Protein AF-A0A366MMZ4-F1 (afdb_monomer_lite)

Structure (mmCIF, N/CA/C/O backbone):
data_AF-A0A366MMZ4-F1
#
_entry.id   AF-A0A366MMZ4-F1
#
loop_
_atom_site.group_PDB
_atom_site.id
_atom_site.type_symbol
_atom_site.label_atom_id
_atom_site.label_alt_id
_atom_site.label_comp_id
_atom_site.label_asym_id
_atom_site.label_entity_id
_atom_site.label_seq_id
_atom_site.pdbx_PDB_ins_code
_atom_site.Cartn_x
_atom_site.Cartn_y
_atom_site.Cartn_z
_atom_site.occupancy
_atom_site.B_iso_or_equiv
_atom_site.auth_seq_id
_atom_site.auth_comp_id
_atom_site.auth_asym_id
_atom_site.auth_atom_id
_atom_site.pdbx_PDB_model_num
ATOM 1 N N . MET A 1 1 ? -6.360 3.685 -35.867 1.00 54.59 1 MET A N 1
ATOM 2 C CA . MET A 1 1 ? -5.297 3.453 -3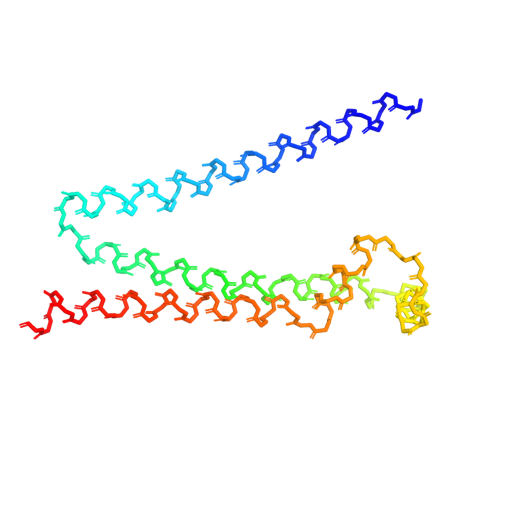4.854 1.00 54.59 1 MET A CA 1
ATOM 3 C C . MET A 1 1 ? -5.345 4.408 -33.645 1.00 54.59 1 MET A C 1
ATOM 5 O O . MET A 1 1 ? -5.077 3.954 -32.542 1.00 54.59 1 MET A O 1
ATOM 9 N N . ARG A 1 2 ? -5.733 5.694 -33.783 1.00 53.62 2 ARG A N 1
ATOM 10 C CA . ARG A 1 2 ? -5.957 6.601 -32.626 1.00 53.62 2 ARG A CA 1
ATOM 11 C C . ARG A 1 2 ? -7.210 6.261 -31.797 1.00 53.62 2 ARG A C 1
ATOM 13 O O . ARG A 1 2 ? -7.135 6.280 -30.578 1.00 53.62 2 ARG A O 1
ATOM 20 N N . PHE A 1 3 ? -8.314 5.875 -32.444 1.00 56.09 3 PHE A N 1
ATOM 21 C CA . PHE A 1 3 ? -9.580 5.514 -31.782 1.00 56.09 3 PHE A CA 1
ATOM 22 C C . PHE A 1 3 ? -9.422 4.389 -30.742 1.00 56.09 3 PHE A C 1
ATOM 24 O O . PHE A 1 3 ? -9.794 4.564 -29.590 1.00 56.09 3 PHE A O 1
ATOM 31 N N . PHE A 1 4 ? -8.751 3.289 -31.104 1.00 61.78 4 PHE A N 1
ATOM 32 C CA . PHE A 1 4 ? -8.464 2.183 -30.179 1.00 61.78 4 PHE A CA 1
ATOM 33 C C . PHE A 1 4 ? -7.603 2.593 -28.971 1.00 61.78 4 PHE A C 1
ATOM 35 O O . PHE A 1 4 ? -7.806 2.063 -27.882 1.00 61.78 4 PHE A O 1
ATOM 42 N N . LYS A 1 5 ? -6.691 3.569 -29.119 1.00 61.72 5 LYS A N 1
ATOM 43 C CA . LYS A 1 5 ? -5.958 4.134 -27.973 1.00 61.72 5 LYS A CA 1
ATOM 44 C C . LYS A 1 5 ? -6.895 4.879 -27.017 1.00 61.72 5 LYS A C 1
ATOM 46 O O . LYS A 1 5 ? -6.819 4.645 -25.819 1.00 61.72 5 LYS A O 1
ATOM 51 N N . TYR A 1 6 ? -7.795 5.725 -27.528 1.00 69.31 6 TYR A N 1
ATOM 52 C CA . TYR A 1 6 ? -8.769 6.448 -26.695 1.00 69.31 6 TYR A CA 1
ATOM 53 C C . TYR A 1 6 ? -9.749 5.512 -25.985 1.00 69.31 6 TYR A C 1
ATOM 55 O O . TYR A 1 6 ? -10.008 5.696 -24.800 1.00 69.31 6 TYR A O 1
ATOM 63 N N . VAL A 1 7 ? -10.221 4.470 -26.674 1.00 74.25 7 VAL A N 1
ATOM 64 C CA . VAL A 1 7 ? -11.061 3.424 -26.075 1.00 74.25 7 VAL A CA 1
ATOM 65 C C . VAL A 1 7 ? -10.302 2.693 -24.962 1.00 74.25 7 VAL A C 1
ATOM 67 O O . VAL A 1 7 ? -10.836 2.524 -23.871 1.00 74.25 7 VAL A O 1
ATOM 70 N N . GLY A 1 8 ? -9.029 2.342 -25.176 1.00 73.50 8 GLY A N 1
ATOM 71 C CA . GLY A 1 8 ? -8.188 1.732 -24.142 1.00 73.50 8 GLY A CA 1
ATOM 72 C C . GLY A 1 8 ? -7.994 2.618 -22.904 1.00 73.50 8 GLY A C 1
ATOM 73 O O . GLY A 1 8 ? -8.104 2.130 -21.780 1.00 73.50 8 GLY A O 1
ATOM 74 N N . TYR A 1 9 ? -7.766 3.924 -23.086 1.00 78.69 9 TYR A N 1
ATOM 75 C CA . TYR A 1 9 ? -7.680 4.872 -21.967 1.00 78.69 9 TYR A CA 1
ATOM 76 C C . TYR A 1 9 ? -9.012 5.019 -21.221 1.00 78.69 9 TYR A C 1
ATOM 78 O O . TYR A 1 9 ? -9.006 5.097 -19.994 1.00 78.69 9 TYR A O 1
ATOM 86 N N . LEU A 1 10 ? -10.141 5.004 -21.937 1.00 82.25 10 LEU A N 1
ATOM 87 C CA . LEU A 1 10 ? -11.478 5.027 -21.342 1.00 82.25 10 LEU A CA 1
ATOM 88 C C . LEU A 1 10 ? -11.717 3.789 -20.462 1.00 82.25 10 LEU A C 1
ATOM 90 O O . LEU A 1 10 ? -12.160 3.924 -19.326 1.00 82.25 10 LEU A O 1
ATOM 94 N N . PHE A 1 11 ? -11.368 2.593 -20.944 1.00 83.06 11 PHE A N 1
ATOM 95 C CA . PHE A 1 11 ? -11.485 1.360 -20.157 1.00 83.06 11 PHE A CA 1
ATOM 96 C C . PHE A 1 11 ? -10.602 1.381 -18.907 1.00 83.06 11 PHE A C 1
ATOM 98 O O . PHE A 1 11 ? -11.073 1.045 -17.823 1.00 83.06 11 PHE A O 1
ATOM 105 N N . LEU A 1 12 ? -9.348 1.826 -19.028 1.00 78.50 12 LEU A N 1
ATOM 106 C CA . LEU A 1 12 ? -8.453 2.008 -17.880 1.00 78.50 12 LEU A CA 1
ATOM 107 C C . LEU A 1 12 ? -9.043 2.973 -16.848 1.00 78.50 12 LEU A C 1
ATOM 109 O O . LEU A 1 12 ? -9.016 2.690 -15.652 1.00 78.50 12 LEU A O 1
ATOM 113 N N . PHE A 1 13 ? -9.608 4.087 -17.309 1.00 82.94 13 PHE A N 1
ATOM 114 C CA . PHE A 1 13 ? -10.258 5.070 -16.449 1.00 82.94 13 PHE A CA 1
ATOM 115 C C . PHE A 1 13 ? -11.465 4.480 -15.708 1.00 82.94 13 PHE A C 1
ATOM 117 O O . PHE A 1 13 ? -11.572 4.641 -14.494 1.00 82.94 13 PHE A O 1
ATOM 124 N N . ILE A 1 14 ? -12.323 3.729 -16.407 1.00 89.56 14 ILE A N 1
ATOM 125 C CA . ILE A 1 14 ? -13.471 3.032 -15.807 1.00 89.56 14 ILE A CA 1
ATOM 126 C C . ILE A 1 14 ? -13.004 2.030 -14.747 1.00 89.56 14 ILE A C 1
ATOM 128 O O . ILE A 1 14 ? -13.559 2.000 -13.649 1.00 89.56 14 ILE A O 1
ATOM 132 N N . ILE A 1 15 ? -11.965 1.242 -15.035 1.00 87.44 15 ILE A N 1
ATOM 133 C CA . ILE A 1 15 ? -11.402 0.272 -14.085 1.00 87.44 15 ILE A CA 1
ATOM 134 C C . ILE A 1 15 ? -10.900 0.986 -12.826 1.00 87.44 15 ILE A C 1
ATOM 136 O O . ILE A 1 15 ? -11.236 0.572 -11.718 1.00 87.44 15 ILE A O 1
ATOM 140 N N . ILE A 1 16 ? -10.142 2.075 -12.981 1.00 85.06 16 ILE A N 1
ATOM 141 C CA . ILE A 1 16 ? -9.619 2.855 -11.851 1.00 85.06 16 ILE A CA 1
ATOM 142 C C . ILE A 1 16 ? -10.763 3.410 -10.996 1.00 85.06 16 ILE A C 1
ATOM 144 O O . ILE A 1 16 ? -10.743 3.243 -9.778 1.00 85.06 16 ILE A O 1
ATOM 148 N N . ILE A 1 17 ? -11.777 4.025 -11.614 1.00 89.94 17 ILE A N 1
ATOM 149 C CA . ILE A 1 17 ? -12.944 4.551 -10.890 1.00 89.94 17 ILE A CA 1
ATOM 150 C C . ILE A 1 17 ? -13.682 3.438 -10.155 1.00 89.94 17 ILE A C 1
ATOM 152 O O . ILE A 1 17 ? -14.049 3.616 -8.998 1.00 89.94 17 ILE A O 1
ATOM 156 N N . THR A 1 18 ? -13.876 2.292 -10.801 1.00 89.75 18 THR A N 1
ATOM 157 C CA . THR A 1 18 ? -14.580 1.154 -10.203 1.00 89.75 18 THR A CA 1
ATOM 158 C C . THR A 1 18 ? -13.842 0.662 -8.959 1.00 89.75 18 THR A C 1
ATOM 160 O O . THR A 1 18 ? -14.456 0.494 -7.909 1.00 89.75 18 THR A O 1
ATOM 163 N N . TRP A 1 19 ? -12.516 0.515 -9.033 1.00 86.31 19 TRP A N 1
ATOM 164 C CA . TRP A 1 19 ? -11.695 0.141 -7.880 1.00 86.31 19 TRP A CA 1
ATOM 165 C C . TRP A 1 19 ? -11.745 1.174 -6.752 1.00 86.31 19 TRP A C 1
ATOM 167 O O . TRP A 1 19 ? -11.881 0.795 -5.588 1.00 86.31 19 TRP A O 1
ATOM 177 N N . LEU A 1 20 ? -11.684 2.469 -7.076 1.00 86.44 20 LEU A N 1
ATOM 178 C CA . LEU A 1 20 ? -11.817 3.542 -6.084 1.00 86.44 20 LEU A CA 1
ATOM 179 C C . LEU A 1 20 ? -13.193 3.528 -5.409 1.00 86.44 20 LEU A C 1
ATOM 181 O O . LEU A 1 20 ? -13.288 3.713 -4.196 1.00 86.44 20 LEU A O 1
ATOM 185 N N . TRP A 1 21 ? -14.253 3.278 -6.176 1.00 89.12 21 TRP A N 1
ATOM 186 C CA . TRP A 1 21 ? -15.618 3.208 -5.667 1.00 89.12 21 TRP A CA 1
ATOM 187 C C . TRP A 1 21 ? -15.822 2.000 -4.745 1.00 89.12 21 TRP A C 1
ATOM 189 O O . TRP A 1 21 ? -16.349 2.151 -3.643 1.00 89.12 21 TRP A O 1
ATOM 199 N N . ILE A 1 22 ? -15.310 0.825 -5.134 1.00 88.31 22 ILE A N 1
ATOM 200 C CA . ILE A 1 22 ? -15.299 -0.378 -4.286 1.00 88.31 22 ILE A CA 1
ATOM 201 C C . ILE A 1 22 ? -14.545 -0.102 -2.983 1.00 88.31 22 ILE A C 1
ATOM 203 O O . ILE A 1 22 ? -15.039 -0.438 -1.908 1.00 88.31 22 ILE A O 1
ATOM 207 N N . PHE A 1 23 ? -13.378 0.543 -3.050 1.00 85.25 23 PHE A N 1
ATOM 208 C CA . PHE A 1 23 ? -12.595 0.877 -1.861 1.00 85.25 23 PHE A CA 1
ATOM 209 C C . PHE A 1 23 ? -13.357 1.812 -0.905 1.00 85.25 23 PHE A C 1
ATOM 211 O O . PHE A 1 23 ? -13.418 1.555 0.299 1.00 85.25 23 PHE A O 1
ATOM 218 N N . LEU A 1 24 ? -13.998 2.858 -1.439 1.00 87.31 24 LEU A N 1
ATOM 219 C CA . LEU A 1 24 ? -14.834 3.786 -0.670 1.00 87.31 24 LEU A CA 1
ATOM 220 C C . LEU A 1 24 ? -15.995 3.076 0.039 1.00 87.31 24 LEU A C 1
ATOM 222 O O . LEU A 1 24 ? -16.265 3.335 1.214 1.00 87.31 24 LEU A O 1
ATOM 226 N N . ILE A 1 25 ? -16.681 2.169 -0.649 1.00 89.81 25 ILE A N 1
ATOM 227 C CA . ILE A 1 25 ? -17.816 1.442 -0.070 1.00 89.81 25 ILE A CA 1
ATOM 228 C C . ILE A 1 25 ? -17.355 0.392 0.938 1.00 89.81 25 ILE A C 1
ATOM 230 O O . ILE A 1 25 ? -18.014 0.207 1.953 1.00 89.81 25 ILE A O 1
ATOM 234 N N . THR A 1 26 ? -16.225 -0.270 0.697 1.00 85.94 26 THR A N 1
ATOM 235 C CA . THR A 1 26 ? -15.771 -1.395 1.530 1.00 85.94 26 THR A CA 1
ATOM 236 C C . THR A 1 26 ? -15.076 -0.936 2.809 1.00 85.94 26 THR A C 1
ATOM 238 O O . THR A 1 26 ? -15.200 -1.594 3.835 1.00 85.94 26 THR A O 1
ATOM 241 N N . PHE A 1 27 ? -14.357 0.191 2.780 1.00 85.31 27 PHE A N 1
ATOM 242 C CA . PHE A 1 27 ? -13.563 0.643 3.930 1.00 85.31 27 PHE A CA 1
ATOM 243 C C . PHE A 1 27 ? -14.031 1.981 4.493 1.00 85.31 27 PHE A C 1
ATOM 245 O O . PHE A 1 27 ? -14.236 2.094 5.698 1.00 85.31 27 PHE A O 1
ATOM 252 N N . PHE A 1 28 ? -14.256 2.991 3.650 1.00 87.31 28 PHE A N 1
ATOM 253 C CA . PHE A 1 28 ? -14.581 4.333 4.143 1.00 87.31 28 PHE A CA 1
ATOM 254 C C . PHE A 1 28 ? -16.005 4.422 4.707 1.00 87.31 28 PHE A C 1
ATOM 256 O O . PHE A 1 28 ? -16.219 4.965 5.790 1.00 87.31 28 PHE A O 1
ATOM 263 N N . THR A 1 29 ? -16.984 3.848 4.003 1.00 90.81 29 THR A N 1
ATOM 264 C CA . THR A 1 29 ? -18.389 3.876 4.439 1.00 90.81 29 THR A CA 1
ATOM 265 C C . THR A 1 29 ? -18.585 3.153 5.782 1.00 90.81 29 THR A C 1
ATOM 267 O O . THR A 1 29 ? -19.173 3.758 6.682 1.00 90.81 29 THR A O 1
ATOM 270 N N . PRO A 1 30 ? -18.048 1.932 5.998 1.00 91.44 30 PRO A N 1
ATOM 271 C CA . PRO A 1 30 ? -18.147 1.254 7.286 1.00 91.44 30 PRO A CA 1
ATOM 272 C C . PRO A 1 30 ? -17.449 2.009 8.414 1.00 91.44 30 PRO A C 1
ATOM 274 O O . PRO A 1 30 ? -18.042 2.137 9.478 1.00 91.44 30 PRO A O 1
ATOM 277 N N . MET A 1 31 ? -16.266 2.600 8.182 1.00 90.69 31 MET A N 1
ATOM 278 C CA . MET A 1 31 ? -15.598 3.431 9.197 1.00 90.69 31 MET A CA 1
ATOM 279 C C . MET A 1 31 ? -16.509 4.555 9.700 1.00 90.69 31 MET A C 1
ATOM 281 O O . MET A 1 31 ? -16.688 4.714 10.905 1.00 90.69 31 MET A O 1
ATOM 285 N N . VAL A 1 32 ? -17.136 5.307 8.788 1.00 91.38 32 VAL A N 1
ATOM 286 C CA . VAL A 1 32 ? -18.054 6.399 9.154 1.00 91.38 32 VAL A CA 1
ATOM 287 C C . VAL A 1 32 ? -19.273 5.873 9.914 1.00 91.38 32 VAL A C 1
ATOM 289 O O . VAL A 1 32 ? -19.718 6.500 10.876 1.00 91.38 32 VAL A O 1
ATOM 292 N N . VAL A 1 33 ? -19.822 4.730 9.500 1.00 94.00 33 VAL A N 1
ATOM 293 C CA . VAL A 1 33 ? -20.966 4.106 10.177 1.00 94.00 33 VAL A CA 1
ATOM 294 C C . VAL A 1 33 ? -20.594 3.661 11.591 1.00 94.00 33 VAL A C 1
ATOM 296 O O . VAL A 1 33 ? -21.349 3.954 12.516 1.00 94.00 33 VAL A O 1
ATOM 299 N N . TYR A 1 34 ? -19.447 3.008 11.779 1.00 93.44 34 TYR A N 1
ATOM 300 C CA . TYR A 1 34 ? -18.981 2.559 13.092 1.00 93.44 34 TYR A CA 1
ATOM 301 C C . TYR A 1 34 ? -18.710 3.733 14.032 1.00 93.44 34 TYR A C 1
ATOM 303 O O . TYR A 1 34 ? -19.180 3.710 15.166 1.00 93.44 34 TYR A O 1
ATOM 311 N N . ILE A 1 35 ? -18.090 4.811 13.536 1.00 91.62 35 ILE A N 1
ATOM 312 C CA . ILE A 1 35 ? -17.904 6.052 14.305 1.00 91.62 35 ILE A CA 1
ATOM 313 C C . ILE A 1 35 ? -19.254 6.618 14.765 1.00 91.62 35 ILE A C 1
ATOM 315 O O . ILE A 1 35 ? -19.425 6.929 15.939 1.00 91.62 35 ILE A O 1
ATOM 319 N N . LYS A 1 36 ? -20.242 6.724 13.865 1.00 93.38 36 LYS A N 1
ATOM 320 C CA . LYS A 1 36 ? -21.573 7.256 14.214 1.00 93.38 36 LYS A CA 1
ATOM 321 C C . LYS A 1 36 ? -22.332 6.382 15.210 1.00 93.38 36 LYS A C 1
ATOM 323 O O . LYS A 1 36 ? -23.117 6.908 15.990 1.00 93.38 36 LYS A O 1
ATOM 328 N N . LYS A 1 37 ? -22.137 5.064 15.152 1.00 93.69 37 LYS A N 1
ATOM 329 C CA . LYS A 1 37 ? -22.762 4.103 16.068 1.00 93.69 37 LYS A CA 1
ATOM 330 C C . LYS A 1 37 ? -22.019 3.966 17.400 1.00 93.69 37 LYS A C 1
ATOM 332 O O . LYS A 1 37 ? -22.555 3.330 18.297 1.00 93.69 37 LYS A O 1
ATOM 337 N N . GLY A 1 38 ? -20.818 4.538 17.525 1.00 90.06 38 GLY A N 1
ATOM 338 C CA . GLY A 1 38 ? -19.948 4.338 18.687 1.00 90.06 38 GLY A CA 1
ATOM 339 C C . GLY A 1 38 ? -19.389 2.914 18.794 1.00 90.06 38 GLY A C 1
ATOM 340 O O . GLY A 1 38 ? -18.981 2.501 19.873 1.00 90.06 38 GLY A O 1
ATOM 341 N N . ASP A 1 39 ? -19.384 2.153 17.696 1.00 92.81 39 ASP A N 1
ATOM 342 C CA . ASP A 1 39 ? -18.862 0.783 17.652 1.00 92.81 39 ASP A CA 1
ATOM 343 C C . ASP A 1 39 ? -17.346 0.811 17.399 1.00 92.81 39 ASP A C 1
ATOM 345 O O . ASP A 1 39 ? -16.861 0.680 16.269 1.00 92.81 39 ASP A O 1
ATOM 349 N N . TYR A 1 40 ? -16.591 1.073 18.466 1.00 91.56 40 TYR A N 1
ATOM 350 C CA . TYR A 1 40 ? -15.141 1.249 18.395 1.00 91.56 40 TYR A CA 1
ATOM 351 C C . TYR A 1 40 ? -14.364 -0.068 18.262 1.00 91.56 40 TYR A C 1
ATOM 353 O O . TYR A 1 40 ? -13.252 -0.048 17.729 1.00 91.56 40 TYR A O 1
ATOM 361 N N . GLU A 1 41 ? -14.935 -1.205 18.670 1.00 90.38 41 GLU A N 1
ATOM 362 C CA . GLU A 1 41 ? -14.353 -2.536 18.449 1.00 90.38 41 GLU A CA 1
ATOM 363 C C . GLU A 1 41 ? -14.297 -2.858 16.956 1.00 90.38 41 GLU A C 1
ATOM 365 O O . GLU A 1 41 ? 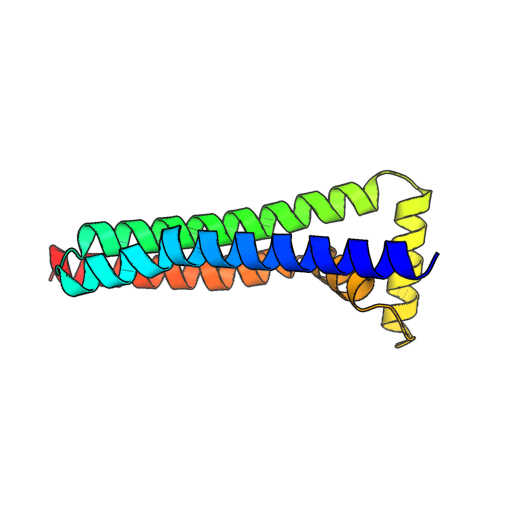-13.210 -3.083 16.412 1.00 90.38 41 GLU A O 1
ATOM 370 N N . SER A 1 42 ? -15.440 -2.777 16.263 1.00 92.88 42 SER A N 1
ATOM 371 C CA . SER A 1 42 ? -15.503 -3.020 14.817 1.00 92.88 42 SER A CA 1
ATOM 372 C C . SER A 1 42 ? -14.646 -2.021 14.039 1.00 92.88 42 SER A C 1
ATOM 374 O O . SER A 1 42 ? -13.985 -2.390 13.065 1.00 92.88 42 SER A O 1
ATOM 376 N N . LEU A 1 43 ? -14.610 -0.755 14.476 1.00 93.56 43 LEU A N 1
ATOM 377 C CA . LEU A 1 43 ? -13.767 0.275 13.867 1.00 93.56 43 LEU A CA 1
ATOM 378 C C . LEU A 1 43 ? -12.274 -0.049 14.007 1.00 93.56 43 LEU A C 1
ATOM 380 O O . LEU A 1 43 ? -11.538 0.020 13.020 1.00 93.56 43 LEU A O 1
ATOM 384 N N . SER A 1 44 ? -11.828 -0.396 15.217 1.00 92.75 44 SER A N 1
ATOM 385 C CA . SER A 1 44 ? -10.435 -0.756 15.488 1.00 92.75 44 SER A CA 1
ATOM 386 C C . SER A 1 44 ? -10.018 -1.963 14.652 1.00 92.75 44 SER A C 1
ATOM 388 O O . SER A 1 44 ? -9.005 -1.907 13.947 1.00 92.75 44 SER A O 1
ATOM 390 N N . PHE A 1 45 ? -10.841 -3.014 14.645 1.00 93.44 45 PHE A N 1
ATOM 391 C CA . PHE A 1 45 ? -10.606 -4.207 13.841 1.00 93.44 45 PHE A CA 1
ATOM 392 C C . PHE A 1 45 ? -10.478 -3.874 12.350 1.00 93.44 45 PHE A C 1
ATOM 394 O O . PHE A 1 45 ? -9.499 -4.266 11.709 1.00 93.44 45 PHE A O 1
ATOM 401 N N . LEU A 1 46 ? -11.407 -3.086 11.801 1.00 94.00 46 LEU A N 1
ATOM 402 C CA . LEU A 1 46 ? -11.394 -2.693 10.391 1.00 94.00 46 LEU A CA 1
ATOM 403 C C . LEU A 1 46 ? -10.126 -1.912 10.014 1.00 94.00 46 LEU A C 1
ATOM 405 O O . LEU A 1 46 ? -9.526 -2.173 8.969 1.00 94.00 46 LEU A O 1
ATOM 409 N N . ILE A 1 47 ? -9.701 -0.967 10.857 1.00 94.25 47 ILE A N 1
ATOM 410 C CA . ILE A 1 47 ? -8.485 -0.173 10.636 1.00 94.25 47 ILE A CA 1
ATOM 411 C C . ILE A 1 47 ? -7.240 -1.069 10.664 1.00 94.25 47 ILE A C 1
ATOM 413 O O . ILE A 1 47 ? -6.368 -0.930 9.803 1.00 94.25 47 ILE A O 1
ATOM 417 N N . MET A 1 48 ? -7.163 -2.014 11.607 1.00 94.56 48 MET A N 1
ATOM 418 C CA . MET A 1 48 ? -6.042 -2.952 11.689 1.00 94.56 48 MET A CA 1
ATOM 419 C C . MET A 1 48 ? -5.967 -3.858 10.456 1.00 94.56 48 MET A C 1
ATOM 421 O O . MET A 1 48 ? -4.892 -4.007 9.870 1.00 94.56 48 MET A O 1
ATOM 425 N N . VAL A 1 49 ? -7.103 -4.408 10.016 1.00 94.19 49 VAL A N 1
ATOM 426 C CA . VAL A 1 49 ? -7.193 -5.220 8.791 1.00 94.19 49 VAL A CA 1
ATOM 427 C C . VAL A 1 49 ? -6.745 -4.412 7.575 1.00 94.19 49 VAL A C 1
ATOM 429 O O . VAL A 1 49 ? -5.924 -4.888 6.789 1.00 94.19 49 VAL A O 1
ATOM 432 N N . LEU A 1 50 ? -7.211 -3.168 7.438 1.00 94.00 50 LEU A N 1
ATOM 433 C CA . LEU A 1 50 ? -6.783 -2.288 6.354 1.00 94.00 50 LEU A CA 1
ATOM 434 C C . LEU A 1 50 ? -5.265 -2.043 6.393 1.00 94.00 50 LEU A C 1
ATOM 436 O O . LEU A 1 50 ? -4.606 -2.088 5.353 1.00 94.00 50 LEU A O 1
ATOM 440 N N . GLY A 1 51 ? -4.694 -1.850 7.585 1.00 95.38 51 GLY A N 1
ATOM 441 C CA . GLY A 1 51 ? -3.252 -1.712 7.776 1.00 95.38 51 GLY A CA 1
ATOM 442 C C . GLY A 1 51 ? -2.461 -2.921 7.270 1.00 95.38 51 GLY A C 1
ATOM 443 O O . GLY A 1 51 ? -1.495 -2.757 6.522 1.00 95.38 51 GLY A O 1
ATOM 444 N N . MET A 1 52 ? -2.907 -4.139 7.597 1.00 96.00 52 MET A N 1
ATOM 445 C CA . MET A 1 52 ? -2.294 -5.376 7.094 1.00 96.00 52 MET A CA 1
ATOM 446 C C . MET A 1 52 ? -2.400 -5.489 5.569 1.00 96.00 52 MET A C 1
ATOM 448 O O . MET A 1 52 ? -1.422 -5.846 4.911 1.00 96.00 52 MET A O 1
ATOM 452 N N . ILE A 1 53 ? -3.552 -5.133 4.991 1.00 94.44 53 ILE A N 1
ATOM 453 C CA . ILE A 1 53 ? -3.759 -5.145 3.536 1.00 94.44 53 ILE A CA 1
ATOM 454 C C . ILE A 1 53 ? -2.751 -4.220 2.837 1.00 94.44 53 ILE A C 1
ATOM 456 O O . ILE A 1 53 ? -2.128 -4.636 1.860 1.00 94.44 53 ILE A O 1
ATOM 460 N N . PHE A 1 54 ? -2.525 -3.002 3.342 1.00 94.31 54 PHE A N 1
ATOM 461 C CA . PHE A 1 54 ? -1.546 -2.075 2.753 1.00 94.31 54 PHE A CA 1
ATOM 462 C C . PHE A 1 54 ? -0.112 -2.615 2.781 1.00 94.31 54 PHE A C 1
ATOM 464 O O . PHE A 1 54 ? 0.622 -2.447 1.802 1.00 94.31 54 PHE A O 1
ATOM 471 N N . ILE A 1 55 ? 0.276 -3.295 3.865 1.00 96.62 55 ILE A N 1
ATOM 472 C CA . ILE A 1 55 ? 1.577 -3.970 3.961 1.00 96.62 55 ILE A CA 1
ATOM 473 C C . ILE A 1 55 ? 1.670 -5.039 2.872 1.00 96.62 55 ILE A C 1
ATOM 475 O O . ILE A 1 55 ? 2.570 -4.984 2.033 1.00 96.62 55 ILE A O 1
ATOM 479 N N . ILE A 1 56 ? 0.707 -5.964 2.829 1.00 96.19 56 ILE A N 1
ATOM 480 C CA . ILE A 1 56 ? 0.686 -7.082 1.875 1.00 96.19 56 ILE A CA 1
ATOM 481 C C . ILE A 1 56 ? 0.742 -6.574 0.431 1.00 96.19 56 ILE A C 1
ATOM 483 O O . ILE A 1 56 ? 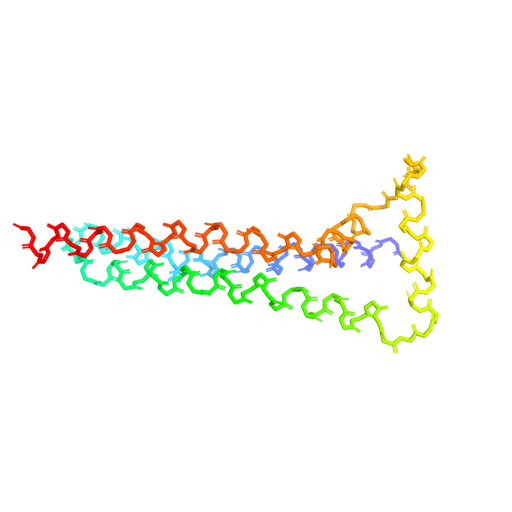1.555 -7.059 -0.355 1.00 96.19 56 ILE A O 1
ATOM 487 N N . ILE A 1 57 ? -0.056 -5.559 0.088 1.00 93.44 57 ILE A N 1
ATOM 488 C CA . ILE A 1 57 ? -0.065 -4.948 -1.248 1.00 93.44 57 ILE A CA 1
ATOM 489 C C . ILE A 1 57 ? 1.318 -4.389 -1.608 1.00 93.44 57 ILE A C 1
ATOM 491 O O . ILE A 1 57 ? 1.793 -4.603 -2.725 1.00 93.44 57 ILE A O 1
ATOM 495 N N . GLY A 1 58 ? 2.002 -3.717 -0.676 1.00 93.69 58 GLY A N 1
ATOM 496 C CA . GLY A 1 58 ? 3.347 -3.182 -0.903 1.00 93.69 58 GLY A CA 1
ATOM 497 C C . GLY A 1 58 ? 4.370 -4.262 -1.278 1.00 93.69 58 GLY A C 1
ATOM 498 O O . GLY A 1 58 ? 5.160 -4.070 -2.212 1.00 93.69 58 GLY A O 1
ATOM 499 N N . TYR A 1 59 ? 4.326 -5.410 -0.594 1.00 94.56 59 TYR A N 1
ATOM 500 C CA . TYR A 1 59 ? 5.153 -6.582 -0.909 1.00 94.56 59 TYR A CA 1
ATOM 501 C C . TYR A 1 59 ? 4.737 -7.252 -2.218 1.00 94.56 59 TYR A C 1
ATOM 503 O O . TYR A 1 59 ? 5.600 -7.591 -3.030 1.00 94.56 59 TYR A O 1
ATOM 511 N N . TRP A 1 60 ? 3.435 -7.400 -2.459 1.00 94.62 60 TRP A N 1
ATOM 512 C CA . TRP A 1 60 ? 2.912 -8.023 -3.671 1.00 94.62 60 TRP A CA 1
ATOM 513 C C . TRP A 1 60 ? 3.319 -7.255 -4.932 1.00 94.62 60 TRP A C 1
ATOM 515 O O . TRP A 1 60 ? 3.816 -7.864 -5.879 1.00 94.62 60 TRP A O 1
ATOM 525 N N . PHE A 1 61 ? 3.233 -5.919 -4.919 1.00 91.44 61 PHE A N 1
ATOM 526 C CA . PHE A 1 61 ? 3.721 -5.088 -6.024 1.00 91.44 61 PHE A CA 1
ATOM 527 C C . PHE A 1 61 ? 5.210 -5.292 -6.294 1.00 91.44 61 PHE A C 1
ATOM 529 O O . PHE A 1 61 ? 5.599 -5.417 -7.456 1.00 91.44 61 PHE A O 1
ATOM 536 N N . LYS A 1 62 ? 6.042 -5.369 -5.245 1.00 92.69 62 LYS A N 1
ATOM 537 C CA . LYS A 1 62 ? 7.476 -5.626 -5.423 1.00 92.69 62 LYS A CA 1
ATOM 538 C C . LYS A 1 62 ? 7.704 -6.980 -6.082 1.00 92.69 62 LYS A C 1
ATOM 540 O O . LYS A 1 62 ? 8.398 -7.049 -7.089 1.00 92.69 62 LYS A O 1
ATOM 545 N N . LEU A 1 63 ? 7.095 -8.038 -5.547 1.00 93.00 63 LEU A N 1
ATOM 546 C CA . LEU A 1 63 ? 7.225 -9.389 -6.095 1.00 93.00 63 LEU A CA 1
ATOM 547 C C . LEU A 1 63 ? 6.780 -9.448 -7.558 1.00 93.00 63 LEU A C 1
ATOM 549 O O . LEU A 1 63 ? 7.484 -10.011 -8.392 1.00 93.00 63 LEU A O 1
ATOM 553 N N . TRP A 1 64 ? 5.651 -8.823 -7.884 1.00 91.69 64 TRP A N 1
ATOM 554 C CA . TRP A 1 64 ? 5.105 -8.838 -9.234 1.00 91.69 64 TRP A CA 1
ATOM 555 C C . TRP A 1 64 ? 5.984 -8.083 -10.239 1.00 91.69 64 TRP A C 1
ATOM 557 O O . TRP A 1 64 ? 6.287 -8.608 -11.313 1.00 91.69 64 TRP A O 1
ATOM 567 N N . VAL A 1 65 ? 6.436 -6.868 -9.912 1.00 90.38 65 VAL A N 1
ATOM 568 C CA . VAL A 1 65 ? 7.293 -6.087 -10.820 1.00 90.38 65 VAL A CA 1
ATOM 569 C C . VAL A 1 65 ? 8.685 -6.703 -10.926 1.00 90.38 65 VAL A C 1
ATOM 571 O O . VAL A 1 65 ? 9.175 -6.869 -12.040 1.00 90.38 65 VAL A O 1
ATOM 574 N N . SER A 1 66 ? 9.304 -7.108 -9.814 1.00 89.38 66 SER A N 1
ATOM 575 C CA . SER A 1 66 ? 10.616 -7.765 -9.841 1.00 89.38 66 SER A CA 1
ATOM 576 C C . SER A 1 66 ? 10.575 -9.107 -10.573 1.00 89.38 66 SER A C 1
ATOM 578 O O . SER A 1 66 ? 11.500 -9.416 -11.318 1.00 89.38 66 SER A O 1
ATOM 580 N N . GLY A 1 67 ? 9.496 -9.881 -10.425 1.00 89.31 67 GLY A N 1
ATOM 581 C CA . GLY A 1 67 ? 9.301 -11.126 -11.168 1.00 89.31 67 GLY A CA 1
ATOM 582 C C . GLY A 1 67 ? 9.254 -10.897 -12.679 1.00 89.31 67 GLY A C 1
ATOM 583 O O . GLY A 1 67 ? 9.925 -11.603 -13.425 1.00 89.31 67 GLY A O 1
ATOM 584 N N . ARG A 1 68 ? 8.537 -9.860 -13.138 1.00 88.06 68 ARG A N 1
ATOM 585 C CA . ARG A 1 68 ? 8.523 -9.476 -14.561 1.00 88.06 68 ARG A CA 1
ATOM 586 C C . ARG A 1 68 ? 9.884 -8.972 -15.035 1.00 88.06 68 ARG A C 1
ATOM 588 O O . ARG A 1 68 ? 10.330 -9.377 -16.103 1.00 88.06 68 ARG A O 1
ATOM 595 N N . ALA A 1 69 ? 10.545 -8.127 -14.246 1.00 87.56 69 ALA A N 1
ATOM 596 C CA . ALA A 1 69 ? 11.846 -7.556 -14.590 1.00 87.56 69 ALA A CA 1
ATOM 597 C C . ALA A 1 69 ? 12.952 -8.618 -14.724 1.00 87.56 69 ALA A C 1
ATOM 599 O O . ALA A 1 69 ? 13.865 -8.451 -15.526 1.00 87.56 69 ALA A O 1
ATOM 600 N N . ASN A 1 70 ? 12.836 -9.730 -13.994 1.00 87.94 70 ASN A N 1
ATOM 601 C CA . ASN A 1 70 ? 13.801 -10.830 -14.005 1.00 87.94 70 ASN A CA 1
ATOM 602 C C . ASN A 1 70 ? 13.359 -12.035 -14.855 1.00 87.94 70 ASN A C 1
ATOM 604 O O . ASN A 1 70 ? 13.984 -13.089 -14.787 1.00 87.94 70 ASN A O 1
ATOM 608 N N . ALA A 1 71 ? 12.286 -11.912 -15.644 1.00 88.19 71 ALA A N 1
ATOM 609 C CA . ALA A 1 71 ? 11.707 -13.047 -16.365 1.00 88.19 71 ALA A CA 1
ATOM 610 C C . ALA A 1 71 ? 12.590 -13.572 -17.513 1.00 88.19 71 ALA A C 1
ATOM 612 O O . ALA A 1 71 ? 12.463 -14.731 -17.900 1.00 88.19 71 ALA A O 1
ATOM 613 N N . SER A 1 72 ? 13.466 -12.737 -18.086 1.00 89.44 72 SER A N 1
ATOM 614 C CA . SER A 1 72 ? 14.409 -13.156 -19.132 1.00 89.44 72 SER A CA 1
ATOM 615 C C . SER A 1 72 ? 15.635 -12.236 -19.208 1.00 89.44 72 SER A C 1
ATOM 617 O O . SER A 1 72 ? 15.530 -11.071 -18.813 1.00 89.44 72 SER A O 1
ATOM 619 N N . PRO A 1 73 ? 16.766 -12.700 -19.779 1.00 88.94 73 PRO A N 1
ATOM 620 C CA . PRO A 1 73 ? 17.968 -11.879 -19.961 1.00 88.94 73 PRO A CA 1
ATOM 621 C C . PRO A 1 73 ? 17.709 -10.572 -20.722 1.00 88.94 73 PRO A C 1
ATOM 623 O O . PRO A 1 73 ? 18.197 -9.522 -20.320 1.00 88.94 73 PRO A O 1
ATOM 626 N N . TYR A 1 74 ? 16.864 -10.616 -21.758 1.00 91.69 74 TYR A N 1
ATOM 627 C CA . TYR A 1 74 ? 16.484 -9.433 -22.537 1.00 91.69 74 TYR A CA 1
ATOM 628 C C . TYR A 1 74 ? 15.748 -8.381 -21.691 1.00 91.69 74 TYR A C 1
ATOM 630 O O . TYR A 1 74 ? 16.001 -7.183 -21.805 1.00 91.69 74 TYR A O 1
ATOM 638 N N . ILE A 1 75 ? 14.834 -8.817 -20.818 1.00 88.88 75 ILE A N 1
ATOM 639 C CA . ILE A 1 75 ? 14.079 -7.900 -19.952 1.00 88.88 75 ILE A CA 1
ATOM 640 C C . ILE A 1 75 ? 14.987 -7.322 -18.857 1.00 88.88 75 ILE A C 1
ATOM 642 O O . ILE A 1 75 ? 14.863 -6.145 -18.515 1.00 88.88 75 ILE A O 1
ATOM 646 N N . ILE A 1 76 ? 15.930 -8.116 -18.349 1.00 91.25 76 ILE A N 1
ATOM 647 C CA . ILE A 1 76 ? 16.934 -7.651 -17.387 1.00 91.25 76 ILE A CA 1
ATOM 648 C C . ILE A 1 76 ? 17.777 -6.531 -18.012 1.00 91.25 76 ILE A C 1
ATOM 650 O O . ILE A 1 76 ? 17.894 -5.456 -17.423 1.00 91.25 76 ILE A O 1
ATOM 654 N N . GLU A 1 77 ? 18.294 -6.742 -19.225 1.00 91.62 77 GLU A N 1
ATOM 655 C CA . GLU A 1 77 ? 19.077 -5.745 -19.966 1.00 91.62 77 GLU A CA 1
ATOM 656 C C . GLU A 1 77 ? 18.254 -4.478 -20.258 1.00 91.62 77 GLU A C 1
ATOM 658 O O . GLU A 1 77 ? 18.730 -3.352 -20.093 1.00 91.62 77 GLU A O 1
ATOM 663 N N . TYR A 1 78 ? 16.972 -4.639 -20.595 1.00 92.12 78 TYR A N 1
ATOM 664 C CA . TYR A 1 78 ? 16.048 -3.522 -20.777 1.00 92.12 78 TYR A CA 1
ATOM 665 C C . TYR A 1 78 ? 15.932 -2.643 -19.520 1.00 92.12 78 TYR A C 1
ATOM 667 O O . TYR A 1 78 ? 16.066 -1.419 -19.606 1.00 92.12 78 TYR A O 1
ATOM 675 N N . TYR A 1 79 ? 15.721 -3.238 -18.341 1.00 91.19 79 TYR A N 1
ATOM 676 C CA . TYR A 1 79 ? 15.631 -2.481 -17.087 1.00 91.19 79 TYR A CA 1
ATOM 677 C C . TYR A 1 79 ? 16.982 -1.898 -16.641 1.00 91.19 79 TYR A C 1
ATOM 679 O O . TYR A 1 79 ? 16.995 -0.822 -16.037 1.00 91.19 79 TYR A O 1
ATOM 687 N N . GLN A 1 80 ? 18.107 -2.542 -16.970 1.00 92.38 80 GLN A N 1
ATOM 688 C CA . GLN A 1 80 ? 19.448 -1.976 -16.770 1.00 92.38 80 GLN A CA 1
ATOM 689 C C . GLN A 1 80 ? 19.646 -0.707 -17.608 1.00 92.38 80 GLN A C 1
ATOM 691 O O . GLN A 1 80 ? 19.997 0.335 -17.056 1.00 92.38 80 GLN A O 1
ATOM 696 N N . ASN A 1 81 ? 19.297 -0.742 -18.895 1.00 93.06 81 ASN A N 1
ATOM 697 C CA . ASN A 1 81 ? 19.371 0.423 -19.778 1.00 93.06 81 ASN A CA 1
ATOM 698 C C . ASN A 1 81 ? 18.459 1.566 -19.287 1.00 93.06 81 ASN A C 1
ATOM 700 O O . ASN A 1 81 ? 18.875 2.721 -19.209 1.00 93.06 81 ASN A O 1
ATOM 704 N N . ILE A 1 82 ? 17.226 1.266 -18.855 1.00 92.69 82 ILE A N 1
ATOM 705 C CA . ILE A 1 82 ? 16.353 2.287 -18.242 1.00 92.69 82 ILE A CA 1
ATOM 706 C C . ILE A 1 82 ? 17.007 2.896 -16.996 1.00 92.69 82 ILE A C 1
ATOM 708 O O . ILE A 1 82 ? 16.925 4.112 -16.801 1.00 92.69 82 ILE A O 1
ATOM 712 N N . ARG A 1 83 ? 17.641 2.081 -16.145 1.00 92.56 83 ARG A N 1
ATOM 713 C CA . ARG A 1 83 ? 18.327 2.561 -14.941 1.00 92.56 83 ARG A CA 1
ATOM 714 C C . ARG A 1 83 ? 19.490 3.488 -15.290 1.00 92.56 83 ARG A C 1
ATOM 716 O O . ARG A 1 83 ? 19.606 4.536 -14.662 1.00 92.56 83 ARG A O 1
ATOM 723 N N . GLU A 1 84 ? 20.297 3.163 -16.293 1.00 94.12 84 GLU A N 1
ATOM 724 C CA . GLU A 1 84 ? 21.377 4.039 -16.770 1.00 94.12 84 GLU A CA 1
ATOM 725 C C . GLU A 1 84 ? 20.833 5.382 -17.260 1.00 94.12 84 GLU A C 1
ATOM 727 O O . GLU A 1 84 ? 21.269 6.435 -16.792 1.00 94.12 84 GLU A O 1
ATOM 732 N N . LYS A 1 85 ? 19.790 5.361 -18.096 1.00 92.88 85 LYS A N 1
ATOM 733 C CA . LYS A 1 85 ? 19.105 6.580 -18.556 1.00 92.88 85 LYS A CA 1
ATOM 734 C C . LYS A 1 85 ? 18.564 7.419 -17.404 1.00 92.88 85 LYS A C 1
ATOM 736 O O . LYS A 1 85 ? 18.661 8.644 -17.425 1.00 92.88 85 LYS A O 1
ATOM 741 N N . TYR A 1 86 ? 18.009 6.774 -16.378 1.00 90.88 86 TYR A N 1
ATOM 742 C CA . TYR A 1 86 ? 17.533 7.460 -15.181 1.00 90.88 86 TYR A CA 1
ATOM 743 C C . TYR A 1 86 ? 18.673 8.154 -14.420 1.00 90.88 86 TYR A C 1
ATOM 745 O O . TYR A 1 86 ? 18.517 9.309 -14.021 1.00 90.88 86 TYR A O 1
ATOM 753 N N . MET A 1 87 ? 19.824 7.489 -14.262 1.00 90.94 87 MET A N 1
ATOM 754 C CA . MET A 1 87 ? 21.014 8.054 -13.606 1.00 90.94 87 MET A CA 1
ATOM 755 C C . MET A 1 87 ? 21.607 9.225 -14.397 1.00 90.94 87 MET A C 1
ATOM 757 O O . MET A 1 87 ? 21.994 10.234 -13.807 1.00 90.94 87 MET A O 1
ATOM 761 N N . LEU A 1 88 ? 21.592 9.138 -15.729 1.00 94.38 88 LEU A N 1
ATOM 762 C CA . LEU A 1 88 ? 22.003 10.208 -16.645 1.00 94.38 88 LEU A CA 1
ATOM 763 C C . LEU A 1 88 ? 20.985 11.361 -16.736 1.00 94.38 88 LEU A C 1
ATOM 765 O O . LEU A 1 88 ? 21.196 12.315 -17.482 1.00 94.38 88 LEU A O 1
ATOM 769 N N . LYS A 1 89 ? 19.888 11.308 -15.962 1.00 90.38 89 LYS A N 1
ATOM 770 C CA . LYS A 1 89 ? 18.778 12.278 -15.977 1.00 90.38 89 LYS A CA 1
ATOM 771 C C . LYS A 1 89 ? 18.132 12.438 -17.356 1.00 90.38 89 LYS A C 1
ATOM 773 O O . LYS A 1 89 ? 17.513 13.464 -17.644 1.00 90.38 89 LYS A O 1
ATOM 778 N N . GLU A 1 90 ? 18.225 11.412 -18.194 1.00 92.00 90 GLU A N 1
ATOM 779 C CA . GLU A 1 90 ? 17.545 11.389 -19.477 1.00 92.00 90 GLU A CA 1
ATOM 780 C C . GLU A 1 90 ? 16.026 11.279 -19.298 1.00 92.00 90 GLU A C 1
ATOM 782 O O . GLU A 1 90 ? 15.485 10.844 -18.271 1.00 92.00 90 GLU A O 1
ATOM 787 N N . LYS A 1 91 ? 15.294 11.678 -20.339 1.00 90.38 91 LYS A N 1
ATOM 788 C CA . LYS A 1 91 ? 13.835 11.642 -20.332 1.00 90.38 91 LYS A CA 1
ATOM 789 C C . LYS A 1 91 ? 13.335 10.201 -20.459 1.00 90.38 91 LYS A C 1
ATOM 791 O O . LYS A 1 91 ? 13.202 9.679 -21.561 1.00 90.38 91 LYS A O 1
ATOM 796 N N . ILE A 1 92 ? 12.970 9.595 -19.333 1.00 90.56 92 ILE A N 1
ATOM 797 C CA . ILE A 1 92 ? 12.245 8.316 -19.295 1.00 90.56 92 ILE A CA 1
ATOM 798 C C . ILE A 1 92 ? 10.757 8.511 -18.975 1.00 90.56 92 ILE A C 1
ATOM 800 O O . ILE A 1 92 ? 10.367 9.492 -18.331 1.00 90.56 92 ILE A O 1
ATOM 804 N N . SER A 1 93 ? 9.916 7.579 -19.433 1.00 88.94 93 SER A N 1
ATOM 805 C CA . SER A 1 93 ? 8.478 7.604 -19.151 1.00 88.94 93 SER A CA 1
ATOM 806 C C . SER A 1 93 ? 8.210 7.478 -17.649 1.00 88.94 93 SER A C 1
ATOM 808 O O . SER A 1 93 ? 8.974 6.868 -16.898 1.00 88.94 93 SER A O 1
ATOM 810 N N . PHE A 1 94 ? 7.091 8.048 -17.202 1.00 83.56 94 PHE A N 1
ATOM 811 C CA . PHE A 1 94 ? 6.674 7.937 -15.806 1.00 83.56 94 PHE A CA 1
ATOM 812 C C . PHE A 1 94 ? 6.464 6.477 -15.382 1.00 83.56 94 PHE A C 1
ATOM 814 O O . PHE A 1 94 ? 6.852 6.102 -14.282 1.00 83.56 94 PHE A O 1
ATOM 821 N N . THR A 1 95 ? 5.933 5.637 -16.273 1.00 85.31 95 THR A N 1
ATOM 822 C CA . THR A 1 95 ? 5.730 4.206 -16.008 1.00 85.31 95 THR A CA 1
ATOM 823 C C . THR A 1 95 ? 7.044 3.494 -15.693 1.00 85.31 95 THR A C 1
ATOM 825 O O . THR A 1 95 ? 7.108 2.746 -14.726 1.00 85.31 95 THR A O 1
ATOM 828 N N . HIS A 1 96 ? 8.119 3.796 -16.427 1.00 89.12 96 HIS A N 1
ATOM 829 C CA . HIS A 1 96 ? 9.436 3.216 -16.157 1.00 89.12 96 HIS A CA 1
ATOM 830 C C . HIS A 1 96 ? 10.041 3.720 -14.842 1.00 89.12 96 HIS A C 1
ATOM 832 O O . HIS A 1 96 ? 10.693 2.953 -14.141 1.00 89.12 96 HIS A O 1
ATOM 838 N N . LYS A 1 97 ? 9.797 4.986 -14.468 1.00 89.62 97 LYS A N 1
ATOM 839 C CA . LYS A 1 97 ? 10.199 5.505 -13.146 1.00 89.62 97 LYS A CA 1
ATOM 840 C C . LYS A 1 97 ? 9.504 4.749 -12.019 1.00 89.62 97 LYS A C 1
ATOM 842 O O . LYS A 1 97 ? 10.159 4.351 -11.063 1.00 89.62 97 LYS A O 1
ATOM 847 N N . VAL A 1 98 ? 8.193 4.541 -12.151 1.00 89.38 98 VAL A N 1
ATOM 848 C CA . VAL A 1 98 ? 7.395 3.803 -11.167 1.00 89.38 98 VAL A CA 1
ATOM 849 C C . VAL A 1 98 ? 7.890 2.364 -11.040 1.00 89.38 98 VAL A C 1
ATOM 851 O O . VAL A 1 98 ? 8.110 1.912 -9.920 1.00 89.38 98 VAL A O 1
ATOM 854 N N . ASP A 1 99 ? 8.140 1.671 -12.153 1.00 90.31 99 ASP A N 1
ATOM 855 C CA . ASP A 1 99 ? 8.678 0.307 -12.119 1.00 90.31 99 ASP A CA 1
ATOM 856 C C . ASP A 1 99 ? 10.030 0.244 -11.392 1.00 90.31 99 ASP A C 1
ATOM 858 O O . ASP A 1 99 ? 10.205 -0.594 -10.508 1.00 90.31 99 ASP A O 1
ATOM 862 N N . LEU A 1 100 ? 10.965 1.156 -11.698 1.00 92.81 100 LEU A N 1
ATOM 863 C CA . LEU A 1 100 ? 12.258 1.222 -11.007 1.00 92.81 100 LEU A CA 1
ATOM 864 C C . LEU A 1 100 ? 12.089 1.447 -9.499 1.00 92.81 100 LEU A C 1
ATOM 866 O O . LEU A 1 100 ? 12.717 0.747 -8.707 1.00 92.81 100 LEU A O 1
ATOM 870 N N . TRP A 1 101 ? 11.206 2.359 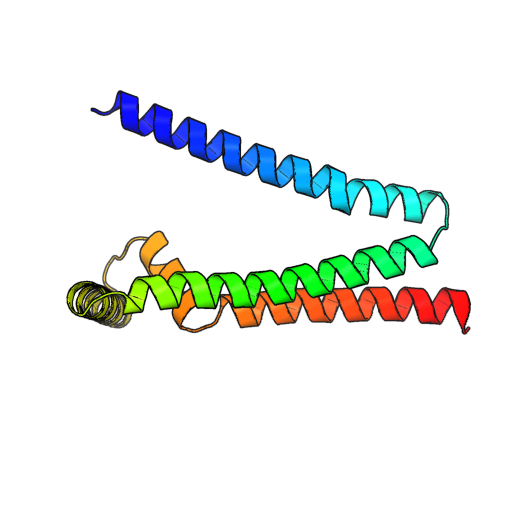-9.086 1.00 93.00 101 TRP A N 1
ATOM 871 C CA . TRP A 1 101 ? 10.925 2.595 -7.667 1.00 93.00 101 TRP A CA 1
ATOM 872 C C . TRP A 1 101 ? 10.347 1.360 -6.973 1.00 93.00 101 TRP A C 1
ATOM 874 O O . TRP A 1 101 ? 10.716 1.060 -5.835 1.00 93.00 101 TRP A O 1
ATOM 884 N N . ILE A 1 102 ? 9.452 0.627 -7.639 1.00 91.81 102 ILE A N 1
ATOM 885 C CA . ILE A 1 102 ? 8.891 -0.613 -7.097 1.00 91.81 102 ILE A CA 1
ATOM 886 C C . ILE A 1 102 ? 9.993 -1.671 -6.944 1.00 91.81 102 ILE A C 1
ATOM 888 O O . ILE A 1 102 ? 10.082 -2.291 -5.883 1.00 91.81 102 ILE A O 1
ATOM 892 N N . ILE A 1 103 ? 10.869 -1.828 -7.943 1.00 91.62 103 ILE A N 1
ATOM 893 C CA . ILE A 1 103 ? 12.028 -2.738 -7.888 1.00 91.62 103 ILE A CA 1
ATOM 894 C C . ILE A 1 103 ? 12.957 -2.366 -6.720 1.00 91.62 103 ILE A C 1
ATOM 896 O O . ILE A 1 103 ? 13.345 -3.238 -5.940 1.00 91.62 103 ILE A O 1
ATOM 900 N N . ASP A 1 104 ? 13.214 -1.071 -6.519 1.00 92.50 104 ASP A N 1
ATOM 901 C CA . ASP A 1 104 ? 13.990 -0.527 -5.393 1.00 92.50 104 ASP A CA 1
ATOM 902 C C . ASP A 1 104 ? 13.287 -0.669 -4.027 1.00 92.50 104 ASP A C 1
ATOM 904 O O . ASP A 1 104 ? 13.830 -0.311 -2.978 1.00 92.50 104 ASP A O 1
ATOM 908 N N . GLY A 1 105 ? 12.069 -1.213 -4.007 1.00 92.94 105 GLY A N 1
ATOM 909 C CA . GLY A 1 105 ? 11.316 -1.508 -2.796 1.00 92.94 105 GLY A CA 1
ATOM 910 C C . GLY A 1 105 ? 10.578 -0.311 -2.203 1.00 92.94 105 GLY A C 1
ATOM 911 O O . GLY A 1 105 ? 10.166 -0.378 -1.043 1.00 92.94 105 GLY A O 1
ATOM 912 N N . TYR A 1 106 ? 10.366 0.772 -2.957 1.00 93.88 106 TYR A N 1
ATOM 913 C CA . TYR A 1 106 ? 9.541 1.891 -2.486 1.00 93.88 106 TYR A CA 1
ATOM 914 C C . TYR A 1 106 ? 8.093 1.473 -2.217 1.00 93.88 106 TYR A C 1
ATOM 916 O O . TYR A 1 106 ? 7.499 1.992 -1.274 1.00 93.88 106 TYR A O 1
ATOM 924 N N . SER A 1 107 ? 7.545 0.502 -2.960 1.00 92.69 107 SER A N 1
ATOM 925 C CA . SER A 1 107 ? 6.206 -0.041 -2.685 1.00 92.69 107 SER A CA 1
ATOM 926 C C . SER A 1 107 ? 6.105 -0.625 -1.272 1.00 92.69 107 SER A C 1
ATOM 928 O O . SER A 1 107 ? 5.142 -0.344 -0.565 1.00 92.69 107 SER A O 1
ATOM 930 N N . ILE A 1 108 ? 7.131 -1.361 -0.825 1.00 95.69 108 ILE A N 1
ATOM 931 C CA . ILE A 1 108 ? 7.212 -1.903 0.538 1.00 95.69 108 ILE A CA 1
ATOM 932 C C . ILE A 1 108 ? 7.338 -0.771 1.550 1.00 95.69 108 ILE A C 1
ATOM 934 O O . ILE A 1 108 ? 6.626 -0.759 2.546 1.00 95.69 108 ILE A O 1
ATOM 938 N N . LYS A 1 109 ? 8.225 0.203 1.311 1.00 96.00 109 LYS A N 1
ATOM 939 C CA . LYS A 1 109 ? 8.422 1.324 2.246 1.00 96.00 109 LYS A CA 1
ATOM 940 C C . LYS A 1 109 ? 7.127 2.106 2.469 1.00 96.00 109 LYS A C 1
ATOM 942 O O . LYS A 1 109 ? 6.812 2.443 3.608 1.00 96.00 109 LYS A O 1
ATOM 947 N N . ILE A 1 110 ? 6.388 2.390 1.397 1.00 93.69 110 ILE A N 1
ATOM 948 C CA . ILE A 1 110 ? 5.109 3.106 1.458 1.00 93.69 110 ILE A CA 1
ATOM 949 C C . ILE A 1 110 ? 4.045 2.235 2.136 1.00 93.69 110 ILE A C 1
ATOM 951 O O . ILE A 1 110 ? 3.407 2.704 3.076 1.00 93.69 110 ILE A O 1
ATOM 955 N N . GLY A 1 111 ? 3.907 0.972 1.718 1.00 93.81 111 GLY A N 1
ATOM 956 C CA . GLY A 1 111 ? 2.959 0.022 2.308 1.00 93.81 111 GLY A CA 1
ATOM 957 C C . GLY A 1 111 ? 3.177 -0.166 3.809 1.00 93.81 111 GLY A C 1
ATOM 958 O O . GLY A 1 111 ? 2.230 -0.056 4.580 1.00 93.81 111 GLY A O 1
ATOM 959 N N . ASN A 1 112 ? 4.430 -0.331 4.243 1.00 96.62 112 ASN A N 1
ATOM 960 C CA . ASN A 1 112 ? 4.789 -0.458 5.655 1.00 96.62 112 ASN A CA 1
ATOM 961 C C . ASN A 1 112 ? 4.500 0.819 6.440 1.00 96.62 112 ASN A C 1
ATOM 963 O O . ASN A 1 112 ? 3.956 0.732 7.532 1.00 96.62 112 ASN A O 1
ATOM 967 N N . ARG A 1 113 ? 4.827 2.004 5.906 1.00 96.44 113 ARG A N 1
ATOM 968 C CA . ARG A 1 113 ? 4.520 3.268 6.594 1.00 96.44 113 ARG A CA 1
ATOM 969 C C . ARG A 1 113 ? 3.020 3.429 6.812 1.00 96.44 113 ARG A C 1
ATOM 971 O O . ARG A 1 113 ? 2.606 3.629 7.945 1.00 96.44 113 ARG A O 1
ATOM 978 N N . ILE A 1 114 ? 2.222 3.291 5.753 1.00 94.69 114 ILE A N 1
ATOM 979 C CA . ILE A 1 114 ? 0.761 3.423 5.836 1.00 94.69 114 ILE A CA 1
ATOM 980 C C . ILE A 1 114 ? 0.186 2.345 6.759 1.00 94.69 114 ILE A C 1
ATOM 982 O O . ILE A 1 114 ? -0.601 2.650 7.652 1.00 94.69 114 ILE A O 1
ATOM 986 N N . GLY A 1 115 ? 0.607 1.094 6.579 1.00 95.75 115 GLY A N 1
ATOM 987 C CA . GLY A 1 115 ? 0.096 -0.033 7.342 1.00 95.75 115 GLY A CA 1
ATOM 988 C C . GLY A 1 115 ? 0.418 0.038 8.828 1.00 95.75 115 GLY A C 1
ATOM 989 O O . GLY A 1 115 ? -0.479 -0.150 9.642 1.00 95.75 115 GLY A O 1
ATOM 990 N N . ILE A 1 116 ? 1.657 0.380 9.197 1.00 96.62 116 ILE A N 1
ATOM 991 C CA . ILE A 1 116 ? 2.048 0.568 10.602 1.00 96.62 116 ILE A CA 1
ATOM 992 C C . ILE A 1 116 ? 1.265 1.729 11.217 1.00 96.62 116 ILE A C 1
ATOM 994 O O . ILE A 1 116 ? 0.740 1.572 12.312 1.00 96.62 116 ILE A O 1
ATOM 998 N N . THR A 1 117 ? 1.116 2.859 10.514 1.00 97.00 117 THR A N 1
ATOM 999 C CA . THR A 1 117 ? 0.307 3.984 11.008 1.00 97.00 117 THR A CA 1
ATOM 1000 C C . THR A 1 117 ? -1.136 3.562 11.287 1.00 97.00 117 THR A C 1
ATOM 1002 O O . THR A 1 117 ? -1.669 3.891 12.343 1.00 97.00 117 THR A O 1
ATOM 1005 N N . LEU A 1 118 ? -1.759 2.800 10.385 1.00 95.25 118 LEU A N 1
ATOM 1006 C CA . LEU A 1 118 ? -3.116 2.291 10.588 1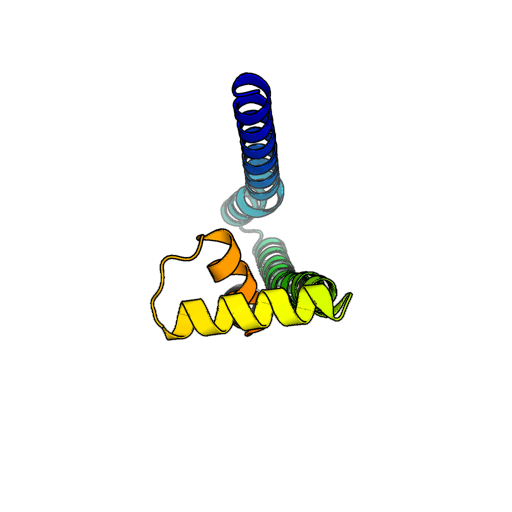.00 95.25 118 LEU A CA 1
ATOM 1007 C C . LEU A 1 118 ? -3.183 1.314 11.766 1.00 95.25 118 LEU A C 1
ATOM 1009 O O . LEU A 1 118 ? -4.038 1.476 12.630 1.00 95.25 118 LEU A O 1
ATOM 1013 N N . LEU A 1 119 ? -2.255 0.359 11.861 1.00 96.00 119 LEU A N 1
ATOM 1014 C CA . LEU A 1 119 ? -2.185 -0.570 12.993 1.00 96.00 119 LEU A CA 1
ATOM 1015 C C . LEU A 1 119 ? -2.053 0.174 14.328 1.00 96.00 119 LEU A C 1
ATOM 1017 O O . LEU A 1 119 ? -2.753 -0.158 15.280 1.00 96.00 119 LEU A O 1
ATOM 1021 N N . SER A 1 120 ? -1.219 1.217 14.389 1.00 95.69 120 SER A N 1
ATOM 1022 C CA . SER A 1 120 ? -1.083 2.057 15.580 1.00 95.69 120 SER A CA 1
ATOM 1023 C C . SER A 1 120 ? -2.379 2.791 15.927 1.00 95.69 120 SER A C 1
ATOM 1025 O O . SER A 1 120 ? -2.771 2.792 17.089 1.00 95.69 120 SER A O 1
ATOM 1027 N N . ILE A 1 121 ? -3.076 3.375 14.946 1.00 94.38 121 ILE A N 1
ATOM 1028 C CA . ILE A 1 121 ? -4.368 4.045 15.175 1.00 94.38 121 ILE A CA 1
ATOM 1029 C C . ILE A 1 121 ? -5.409 3.047 15.697 1.00 94.38 121 ILE A C 1
ATOM 1031 O O . ILE A 1 121 ? -6.083 3.329 16.686 1.00 94.38 121 ILE A O 1
ATOM 1035 N N . GLY A 1 122 ? -5.516 1.873 15.070 1.00 92.56 122 GLY A N 1
ATOM 1036 C CA . GLY A 1 122 ? -6.430 0.816 15.501 1.00 92.56 122 GLY A CA 1
ATOM 1037 C C . GLY A 1 122 ? -6.148 0.365 16.935 1.00 92.56 122 GLY A C 1
ATOM 1038 O O . GLY A 1 122 ? -7.068 0.310 17.753 1.00 92.56 122 GLY A O 1
ATOM 1039 N N . ALA A 1 123 ? -4.876 0.135 17.271 1.00 93.00 123 ALA A N 1
ATOM 1040 C CA . ALA A 1 123 ? -4.460 -0.238 18.620 1.00 93.00 123 ALA A CA 1
ATOM 1041 C C . ALA A 1 123 ? -4.791 0.847 19.660 1.00 93.00 123 ALA A C 1
ATOM 1043 O O . ALA A 1 123 ? -5.302 0.526 20.729 1.00 93.00 123 ALA A O 1
ATOM 1044 N N . ILE A 1 124 ? -4.562 2.127 19.344 1.00 94.38 124 ILE A N 1
ATOM 1045 C CA . ILE A 1 124 ? -4.896 3.244 20.242 1.00 94.38 124 ILE A CA 1
ATOM 1046 C C . ILE A 1 124 ? -6.404 3.295 20.510 1.00 94.38 124 ILE A C 1
ATOM 1048 O O . ILE A 1 124 ? -6.805 3.401 21.666 1.00 94.38 124 ILE A O 1
ATOM 1052 N N . ILE A 1 125 ? -7.238 3.177 19.470 1.00 91.50 125 ILE A N 1
ATOM 1053 C CA . ILE A 1 125 ? -8.704 3.169 19.619 1.00 91.50 125 ILE A CA 1
ATOM 1054 C C . ILE A 1 125 ? -9.145 2.034 20.547 1.00 91.50 125 ILE A C 1
ATOM 1056 O O . ILE A 1 125 ? -9.993 2.250 21.409 1.00 91.50 125 ILE A O 1
ATOM 1060 N N . TYR A 1 126 ? -8.554 0.847 20.396 1.00 91.00 126 TYR A N 1
ATOM 1061 C CA . TYR A 1 126 ? -8.869 -0.300 21.242 1.00 91.00 126 TYR A CA 1
ATOM 1062 C C . TYR A 1 126 ? -8.473 -0.059 22.705 1.00 91.00 126 TYR A C 1
ATOM 1064 O O . TYR A 1 126 ? -9.294 -0.221 23.602 1.00 91.00 126 TYR A O 1
ATOM 1072 N N . ILE A 1 127 ? -7.240 0.391 22.958 1.00 91.50 127 ILE A N 1
ATOM 1073 C CA . ILE A 1 127 ? -6.745 0.638 24.321 1.00 91.50 127 ILE A CA 1
ATOM 1074 C C . ILE A 1 127 ? -7.607 1.686 25.037 1.00 91.50 127 ILE A C 1
ATOM 1076 O O . ILE A 1 127 ? -8.008 1.472 26.177 1.00 91.50 127 ILE A O 1
ATOM 1080 N N . VAL A 1 128 ? -7.921 2.798 24.368 1.00 91.31 128 VAL A N 1
ATOM 1081 C CA . VAL A 1 128 ? -8.670 3.914 24.967 1.00 91.31 128 VAL A CA 1
ATOM 1082 C C . VAL A 1 128 ? -10.112 3.546 25.314 1.00 91.31 128 VAL A C 1
ATOM 1084 O O . VAL A 1 128 ? -10.638 4.091 26.270 1.00 91.31 128 VAL A O 1
ATOM 1087 N N . ASN A 1 129 ? -10.759 2.661 24.551 1.00 89.50 129 ASN A N 1
ATOM 1088 C CA . ASN A 1 129 ? -12.174 2.337 24.776 1.00 89.50 129 ASN A CA 1
ATOM 1089 C C . ASN A 1 129 ? -12.404 1.103 25.658 1.00 89.50 129 ASN A C 1
ATOM 1091 O O . ASN A 1 129 ? -13.510 0.937 26.166 1.00 89.50 129 ASN A O 1
ATOM 1095 N N . TYR A 1 130 ? -11.410 0.220 25.794 1.00 83.81 130 TYR A N 1
ATOM 1096 C CA . TYR A 1 130 ? -11.601 -1.085 26.441 1.00 83.81 130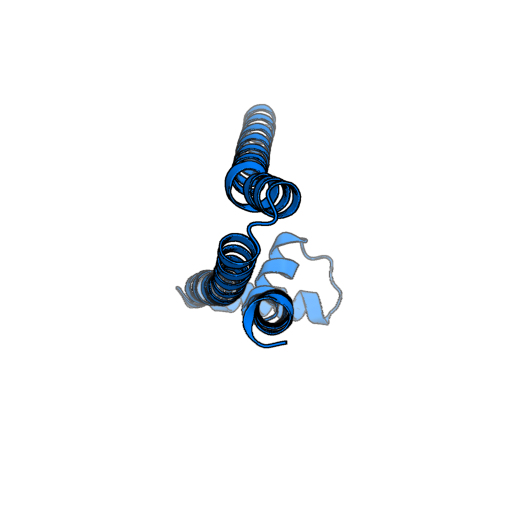 TYR A CA 1
ATOM 1097 C C . TYR A 1 130 ? -10.668 -1.349 27.627 1.00 83.81 130 TYR A C 1
ATOM 1099 O O . TYR A 1 130 ? -10.932 -2.274 28.393 1.00 83.81 130 TYR A O 1
ATOM 1107 N N . ILE A 1 131 ? -9.578 -0.591 27.781 1.00 82.62 131 ILE A N 1
ATOM 1108 C CA . ILE A 1 131 ? -8.613 -0.780 28.879 1.00 82.62 131 ILE A CA 1
ATOM 1109 C C . ILE A 1 131 ? -8.637 0.395 29.861 1.00 82.62 131 ILE A C 1
ATOM 1111 O O . ILE A 1 131 ? -8.529 0.168 31.066 1.00 82.62 131 ILE A O 1
ATOM 1115 N N . LEU A 1 132 ? -8.723 1.625 29.347 1.00 74.56 132 LEU A N 1
ATOM 1116 C CA . LEU A 1 132 ? -8.826 2.858 30.136 1.00 74.56 132 LEU A CA 1
ATOM 1117 C C . LEU A 1 132 ? -10.286 3.185 30.458 1.00 74.56 132 LEU A C 1
ATOM 1119 O O . LEU A 1 132 ? -10.516 3.677 31.585 1.00 74.56 132 LEU A O 1
#

Foldseek 3Di:
DVVVVVVVVVVVVVVVVVVVVCCCVVQVVVLVVCVVVVVLLVNLVSLLVVLVVLLVQLVVLLCVLVCQCVVDPVSVVVLVVLVVCVVVVHDDDPVSVVSVCSPVSVSNVRSNVSSVVSNVVSVVSCCVPPVD

Sequence (132 aa):
MRFFKYVGYLFLFIIIITWLWIFLITFFTPMVVYIKKGDYESLSFLIMVLGMIFIIIGYWFKLWVSGRANASPYIIEYYQNIREKYMLKEKISFTHKVDLWIIDGYSIKIGNRIGITLLSIGAIIYIVNYIL

pLDDT: mean 89.35, std 7.93, range [53.62, 97.0]

Radius of gyration: 20.08 Å; chains: 1; bounding box: 45×25×65 Å

Secondary structure (DSSP, 8-state):
-HHHHHHHHHHHHHHHHHHHHHHIIIIIHHHHHHHHHT-HHHHHHHHHHHHHHHHHHHHHHHHHHHHHHTSSHHHHHHHHHHHHHHHTT----HHHHHHHHHHTTHHHHHHHHHHHHHHHHHHHHHHHHHT-